Protein AF-W1XJA5-F1 (afdb_monomer_lite)

Organism: NCBI:txid408170

Secondary structure (DSSP, 8-state):
-HHHHTTT---HHHHHHHHHHHTHHHHHHHH-BTTB--EEEPPHHHHHHHHHHEEEETTEEEE---HHHHHHHHHHHHHHHHT--S-GGG-EEE----

pLDDT: mean 91.63, std 5.46, range [62.78, 98.0]

Radius of gyration: 16.29 Å; chains: 1; bounding box: 40×27×41 Å

InterPro domains:
  IPR001712 Type III secretion system FHIPEP [PF00771] (1-95)
  IPR001712 Type III secretion system FHIPEP [PTHR30161] (1-96)
  IPR042193 FHIPEP, domain 3 [G3DSA:1.10.8.540] (1-34)
  IPR042196 FHIPEP, domain 4 [G3DSA:3.40.50.12790] (36-98)

Structure (mmCIF, N/CA/C/O backbone):
data_AF-W1XJA5-F1
#
_entry.id   AF-W1XJA5-F1
#
loop_
_atom_site.group_PDB
_atom_site.id
_atom_site.type_symbol
_atom_site.label_atom_id
_atom_site.label_alt_id
_atom_site.label_comp_id
_atom_site.label_asym_id
_atom_site.label_entity_id
_atom_site.label_seq_id
_atom_site.pdbx_PDB_ins_code
_atom_site.Cartn_x
_atom_site.Cartn_y
_atom_site.Cartn_z
_atom_site.occupancy
_atom_site.B_iso_or_equiv
_atom_site.auth_seq_id
_atom_site.auth_comp_id
_atom_site.auth_asym_id
_atom_site.auth_atom_id
_atom_site.pdbx_PDB_model_num
ATOM 1 N N . ALA A 1 1 ? -1.159 -11.736 -16.896 1.00 92.69 1 ALA A N 1
ATOM 2 C CA . ALA A 1 1 ? -0.456 -10.553 -16.357 1.00 92.69 1 ALA A CA 1
ATOM 3 C C . ALA A 1 1 ? 1.047 -10.634 -16.603 1.00 92.69 1 ALA A C 1
ATOM 5 O O . ALA A 1 1 ? 1.539 -9.834 -17.380 1.00 92.69 1 ALA A O 1
ATOM 6 N N . LEU A 1 2 ? 1.755 -11.630 -16.053 1.00 95.00 2 LEU A N 1
ATOM 7 C CA . LEU A 1 2 ? 3.203 -11.792 -16.270 1.00 95.00 2 LEU A CA 1
ATOM 8 C C . LEU A 1 2 ? 3.600 -11.833 -17.753 1.00 95.00 2 LEU A C 1
ATOM 10 O O . LEU A 1 2 ? 4.396 -11.010 -18.179 1.00 95.00 2 LEU A O 1
ATOM 14 N N . ALA A 1 3 ? 2.979 -12.693 -18.566 1.00 96.81 3 ALA A N 1
ATOM 15 C CA . ALA A 1 3 ? 3.260 -12.751 -20.008 1.00 96.81 3 ALA A CA 1
ATOM 16 C C . ALA A 1 3 ? 2.971 -11.432 -20.760 1.00 96.81 3 ALA A C 1
ATOM 18 O O . ALA A 1 3 ? 3.562 -11.176 -21.802 1.00 96.81 3 ALA A O 1
ATOM 19 N N . LEU A 1 4 ? 2.068 -10.596 -20.234 1.00 96.75 4 LEU A N 1
ATOM 20 C CA . LEU A 1 4 ? 1.710 -9.306 -20.831 1.00 96.75 4 LEU A CA 1
ATOM 21 C C . LEU A 1 4 ? 2.731 -8.213 -20.483 1.00 96.75 4 LEU A C 1
ATOM 23 O O . LEU A 1 4 ? 3.066 -7.398 -21.339 1.00 96.75 4 LEU A O 1
ATOM 27 N N . TRP A 1 5 ? 3.200 -8.191 -19.232 1.00 97.00 5 TRP A N 1
ATOM 28 C CA . TRP A 1 5 ? 4.019 -7.103 -18.691 1.00 97.00 5 TRP A CA 1
ATOM 29 C C . TRP A 1 5 ? 5.516 -7.403 -18.664 1.00 97.00 5 TRP A C 1
ATOM 31 O O . TRP A 1 5 ? 6.299 -6.486 -18.858 1.00 97.00 5 TRP A O 1
ATOM 41 N N . SER A 1 6 ? 5.932 -8.663 -18.524 1.00 95.12 6 SER A N 1
ATOM 42 C CA . SER A 1 6 ? 7.351 -9.050 -18.463 1.00 95.12 6 SER A CA 1
ATOM 43 C C . SER A 1 6 ? 8.201 -8.591 -19.663 1.00 95.12 6 SER A C 1
ATOM 45 O O . SER A 1 6 ? 9.365 -8.269 -19.447 1.00 95.12 6 SER A O 1
ATOM 47 N N . PRO A 1 7 ? 7.686 -8.507 -20.910 1.00 96.81 7 PRO A N 1
ATOM 48 C CA . PRO A 1 7 ? 8.464 -7.947 -22.021 1.00 96.81 7 PRO A CA 1
ATOM 49 C C . PRO A 1 7 ? 8.613 -6.416 -21.984 1.00 96.81 7 PRO A C 1
ATOM 51 O O . PRO A 1 7 ? 9.436 -5.872 -22.717 1.00 96.81 7 PRO A O 1
ATOM 54 N N . ARG A 1 8 ? 7.778 -5.718 -21.202 1.00 96.00 8 ARG A N 1
ATOM 55 C CA . ARG A 1 8 ? 7.654 -4.248 -21.176 1.00 96.00 8 ARG A CA 1
ATOM 56 C C . ARG A 1 8 ? 8.253 -3.629 -19.919 1.00 96.00 8 ARG A C 1
ATOM 58 O O . ARG A 1 8 ? 8.800 -2.538 -20.000 1.00 96.00 8 ARG A O 1
ATOM 65 N N . GLU A 1 9 ? 8.143 -4.329 -18.796 1.00 93.75 9 GLU A N 1
ATOM 66 C CA . GLU A 1 9 ? 8.604 -3.886 -17.488 1.00 93.75 9 GLU A CA 1
ATOM 67 C C . GLU A 1 9 ? 9.775 -4.754 -17.023 1.00 93.75 9 GLU A C 1
ATOM 69 O O . GLU A 1 9 ? 9.690 -5.985 -17.021 1.00 93.75 9 GLU A O 1
ATOM 74 N N . LYS A 1 10 ? 10.875 -4.097 -16.650 1.00 89.69 10 LYS A N 1
ATOM 75 C CA . LYS A 1 10 ? 12.101 -4.741 -16.162 1.00 89.69 10 LYS A CA 1
ATOM 76 C C . LYS A 1 10 ? 12.268 -4.584 -14.657 1.00 89.69 10 LYS A C 1
ATOM 78 O O . LYS A 1 10 ? 12.966 -5.398 -14.055 1.00 89.69 10 LYS A O 1
ATOM 83 N N . ASP A 1 11 ? 11.654 -3.562 -14.067 1.00 88.62 11 ASP A N 1
ATOM 84 C CA . ASP A 1 11 ? 11.631 -3.387 -12.627 1.00 88.62 11 ASP A CA 1
ATOM 85 C C . ASP A 1 11 ? 10.686 -4.412 -11.987 1.00 88.62 11 ASP A C 1
ATOM 87 O O . ASP A 1 11 ? 9.508 -4.532 -12.335 1.00 88.62 11 ASP A O 1
ATOM 91 N N . ILE A 1 12 ? 11.221 -5.192 -11.050 1.00 90.19 12 ILE A N 1
ATOM 92 C CA . ILE A 1 12 ? 10.484 -6.303 -10.447 1.00 90.19 12 ILE A CA 1
ATOM 93 C C . ILE A 1 12 ? 9.336 -5.806 -9.564 1.00 90.19 12 ILE A C 1
ATOM 95 O O . ILE A 1 12 ? 8.306 -6.477 -9.488 1.00 90.19 12 ILE A O 1
ATOM 99 N N . ILE A 1 13 ? 9.492 -4.644 -8.922 1.00 89.12 13 ILE A N 1
ATOM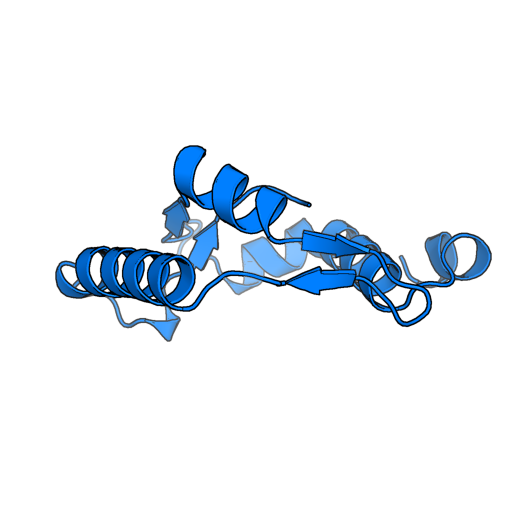 100 C CA . ILE A 1 13 ? 8.480 -4.071 -8.035 1.00 89.12 13 ILE A CA 1
ATOM 101 C C . ILE A 1 13 ? 7.294 -3.598 -8.875 1.00 89.12 13 ILE A C 1
ATOM 103 O O . ILE A 1 13 ? 6.166 -4.030 -8.634 1.00 89.12 13 ILE A O 1
ATOM 107 N N . THR A 1 14 ? 7.541 -2.831 -9.938 1.00 90.62 14 THR A N 1
ATOM 108 C CA . THR A 1 14 ? 6.488 -2.393 -10.867 1.00 90.62 14 THR A CA 1
ATOM 109 C C . THR A 1 14 ? 5.809 -3.578 -11.561 1.00 90.62 14 THR A C 1
ATOM 111 O O . THR A 1 14 ? 4.582 -3.607 -11.703 1.00 90.62 14 THR A O 1
ATOM 114 N N . LEU A 1 15 ? 6.563 -4.621 -11.935 1.00 94.25 15 LEU A N 1
ATOM 115 C CA . LEU A 1 15 ? 5.982 -5.838 -12.512 1.00 94.25 15 LEU A CA 1
ATOM 116 C C . LEU A 1 15 ? 5.019 -6.535 -11.536 1.00 94.25 15 LEU A C 1
ATOM 118 O O . LEU A 1 15 ? 3.950 -6.994 -11.954 1.00 94.25 15 LEU A O 1
ATOM 122 N N . VAL A 1 16 ? 5.374 -6.617 -10.249 1.00 95.00 16 VAL A N 1
ATOM 123 C CA . VAL A 1 16 ? 4.495 -7.173 -9.208 1.00 95.00 16 VAL A CA 1
ATOM 124 C C . VAL A 1 16 ? 3.224 -6.341 -9.076 1.00 95.00 16 VAL A C 1
ATOM 126 O O . VAL A 1 16 ? 2.139 -6.924 -9.025 1.00 95.00 16 VAL A O 1
ATOM 129 N N . GLU A 1 17 ? 3.317 -5.013 -9.119 1.00 94.44 17 GLU A N 1
ATOM 130 C CA . GLU A 1 17 ? 2.146 -4.136 -9.039 1.00 94.44 17 GLU A CA 1
ATOM 131 C C . GLU A 1 17 ? 1.193 -4.318 -10.228 1.00 94.44 17 GLU A C 1
ATOM 133 O O . GLU A 1 17 ? -0.024 -4.426 -10.043 1.00 94.44 17 GLU A O 1
ATOM 138 N N . HIS A 1 18 ? 1.714 -4.508 -11.442 1.00 95.94 18 HIS A N 1
ATOM 139 C CA . HIS A 1 18 ? 0.887 -4.879 -12.592 1.00 95.94 18 HIS A CA 1
ATOM 140 C C . HIS A 1 18 ? 0.172 -6.224 -12.413 1.00 95.94 18 HIS A C 1
ATOM 142 O O . HIS A 1 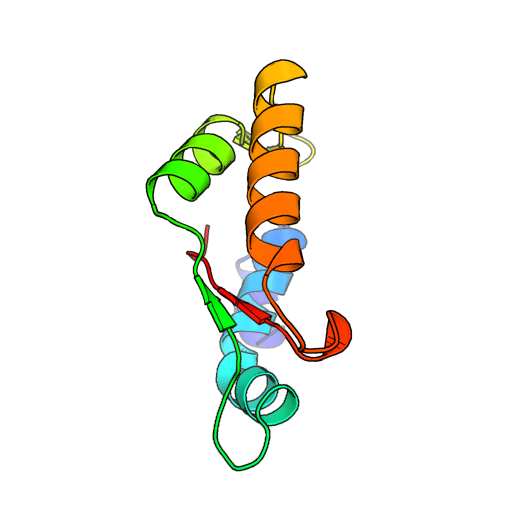18 ? -0.993 -6.381 -12.799 1.00 95.94 18 HIS A O 1
ATOM 148 N N . VAL A 1 19 ? 0.854 -7.219 -11.839 1.00 97.38 19 VAL A N 1
ATOM 149 C CA . VAL A 1 19 ? 0.247 -8.522 -11.536 1.00 97.38 19 VAL A CA 1
ATOM 150 C C . VAL A 1 19 ? -0.815 -8.385 -10.444 1.00 97.38 19 VAL A C 1
ATOM 152 O O . VAL A 1 19 ? -1.900 -8.948 -10.593 1.00 97.38 19 VAL A O 1
ATOM 155 N N . ARG A 1 20 ? -0.551 -7.601 -9.394 1.00 96.88 20 ARG A N 1
ATOM 156 C CA . ARG A 1 20 ? -1.487 -7.320 -8.298 1.00 96.88 20 ARG A CA 1
ATOM 157 C C . ARG A 1 20 ? -2.749 -6.628 -8.812 1.00 96.88 20 ARG A C 1
ATOM 159 O O . ARG A 1 20 ? -3.848 -7.070 -8.486 1.00 96.88 20 ARG A O 1
ATOM 166 N N . GLY A 1 21 ? -2.600 -5.644 -9.702 1.00 96.31 21 GLY A N 1
ATOM 167 C CA . GLY A 1 21 ? -3.714 -4.985 -10.387 1.00 96.31 21 GLY A CA 1
ATOM 168 C C . GLY A 1 21 ? -4.556 -5.958 -11.217 1.00 96.31 21 GLY A C 1
ATOM 169 O O . GLY A 1 21 ? -5.780 -5.990 -11.092 1.00 96.31 21 GLY A O 1
ATOM 170 N N . ALA A 1 22 ? -3.916 -6.838 -11.994 1.00 97.56 22 ALA A N 1
ATOM 171 C CA . ALA A 1 22 ? -4.625 -7.871 -12.755 1.00 97.56 22 ALA A CA 1
ATOM 172 C C . ALA A 1 22 ? -5.352 -8.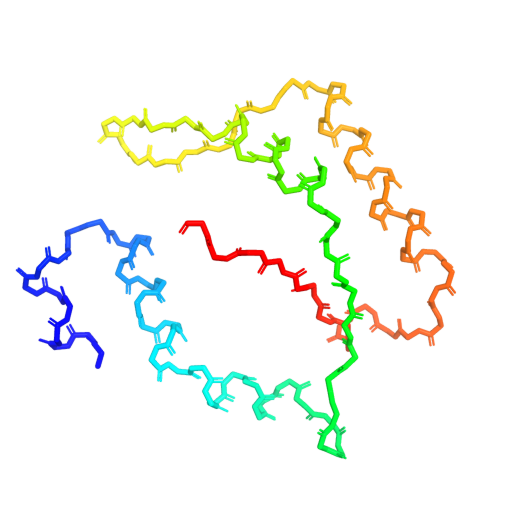900 -11.862 1.00 97.56 22 ALA A C 1
ATOM 174 O O . ALA A 1 22 ? -6.354 -9.480 -12.280 1.00 97.56 22 ALA A O 1
ATOM 175 N N . LEU A 1 23 ? -4.867 -9.120 -10.636 1.00 98.00 23 LEU A N 1
ATOM 176 C CA . LEU A 1 23 ? -5.493 -9.975 -9.625 1.00 98.00 23 LEU A CA 1
ATOM 177 C C . LEU A 1 23 ? -6.511 -9.233 -8.743 1.00 98.00 23 LEU A C 1
ATOM 179 O O . LEU A 1 23 ? -7.039 -9.842 -7.813 1.00 98.00 23 LEU A O 1
ATOM 183 N N . GLY A 1 24 ? -6.840 -7.968 -9.030 1.00 96.38 24 GLY A N 1
ATOM 184 C CA . GLY A 1 24 ? -7.683 -7.127 -8.172 1.00 96.38 24 GLY A CA 1
ATOM 185 C C . GLY A 1 24 ? -8.995 -7.792 -7.744 1.00 96.38 24 GLY A C 1
ATOM 186 O O . GLY A 1 24 ? -9.299 -7.842 -6.556 1.00 96.38 24 GLY A O 1
ATOM 187 N N . ARG A 1 25 ? -9.726 -8.426 -8.674 1.00 96.19 25 ARG A N 1
ATOM 188 C CA . ARG A 1 25 ? -10.967 -9.161 -8.351 1.00 96.19 25 ARG A CA 1
ATOM 189 C C . ARG A 1 25 ? -10.740 -10.296 -7.346 1.00 96.19 25 ARG A C 1
ATOM 191 O O . ARG A 1 25 ? -11.550 -10.483 -6.443 1.00 96.19 25 ARG A O 1
ATOM 198 N N . TYR A 1 26 ? -9.657 -11.052 -7.511 1.00 97.31 26 TYR A N 1
ATOM 199 C CA . TYR A 1 26 ? -9.304 -12.149 -6.612 1.00 97.31 26 TYR A CA 1
ATOM 200 C C . TYR A 1 26 ? -8.887 -11.628 -5.233 1.00 97.31 26 TYR A C 1
ATOM 202 O O . TYR A 1 26 ? -9.338 -12.160 -4.223 1.00 97.31 26 TYR A O 1
ATOM 210 N N . ILE A 1 27 ? -8.075 -10.568 -5.186 1.00 96.06 27 ILE A N 1
ATOM 211 C CA . ILE A 1 27 ? -7.627 -9.931 -3.942 1.00 96.06 27 ILE A CA 1
ATOM 212 C C . ILE A 1 27 ? -8.831 -9.393 -3.160 1.00 96.06 27 ILE A C 1
ATOM 214 O O . ILE A 1 27 ? -8.995 -9.755 -1.998 1.00 96.06 27 ILE A O 1
ATOM 218 N N . CYS A 1 28 ? -9.716 -8.621 -3.797 1.00 95.25 28 CYS A N 1
ATOM 219 C CA . CYS A 1 28 ? -10.921 -8.102 -3.146 1.00 95.25 28 CYS A CA 1
ATOM 220 C C . CYS A 1 28 ? -11.798 -9.230 -2.593 1.00 95.25 28 CYS A C 1
ATOM 222 O O . CYS A 1 28 ? -12.203 -9.172 -1.439 1.00 95.25 28 CYS A O 1
ATOM 224 N N . HIS A 1 29 ? -12.038 -10.289 -3.375 1.00 95.62 29 HIS A N 1
ATOM 225 C CA . HIS A 1 29 ? -12.821 -11.434 -2.907 1.00 95.62 29 HIS A CA 1
ATOM 226 C C . HIS A 1 29 ? -12.155 -12.148 -1.721 1.00 95.62 29 HIS A C 1
ATOM 228 O O . HIS A 1 29 ? -12.826 -12.508 -0.758 1.00 95.62 29 HIS A O 1
ATOM 234 N N . LYS A 1 30 ? -10.828 -12.328 -1.761 1.00 94.56 30 LYS A N 1
ATOM 235 C CA . LYS A 1 30 ? -10.058 -12.985 -0.696 1.00 94.56 30 LYS A CA 1
ATOM 236 C C . LYS A 1 30 ? -10.129 -12.237 0.640 1.00 94.56 30 LYS A C 1
ATOM 238 O O . LYS A 1 30 ? -10.096 -12.889 1.678 1.00 94.56 30 LYS A O 1
ATOM 243 N N . PHE A 1 31 ? -10.200 -10.907 0.609 1.00 93.50 31 PHE A N 1
ATOM 244 C CA . PHE A 1 31 ? -10.258 -10.063 1.808 1.00 93.50 31 PHE A CA 1
ATOM 245 C C . PHE A 1 31 ? -11.670 -9.579 2.165 1.00 93.50 31 PHE A C 1
ATOM 247 O O . PHE A 1 31 ? -11.847 -8.913 3.181 1.00 93.50 31 PHE A O 1
ATOM 254 N N . SER A 1 32 ? -12.677 -9.916 1.358 1.00 93.38 32 SER A N 1
ATOM 255 C CA . SER A 1 32 ? -14.073 -9.642 1.687 1.00 93.38 32 SER A CA 1
ATOM 256 C C . SER A 1 32 ? -14.640 -10.686 2.647 1.00 93.38 32 SER A C 1
ATOM 258 O O . SER A 1 32 ? -14.357 -11.878 2.526 1.00 93.38 32 SER A O 1
ATOM 260 N N . TYR A 1 33 ? -15.498 -10.248 3.562 1.00 89.62 33 TYR A N 1
ATOM 261 C CA . TYR A 1 33 ? -16.316 -11.107 4.409 1.00 89.62 33 TYR A CA 1
ATOM 262 C C . TYR A 1 33 ? -17.779 -10.696 4.251 1.00 89.62 33 TYR A C 1
ATOM 264 O O . TYR A 1 33 ? -18.113 -9.524 4.398 1.00 89.62 33 TYR A O 1
ATOM 272 N N . SER A 1 34 ? -18.648 -11.648 3.900 1.00 91.06 34 SER A N 1
ATOM 273 C CA . SER A 1 34 ? -20.068 -11.385 3.603 1.00 91.06 34 SER A CA 1
ATOM 274 C C . SER A 1 34 ? -20.299 -10.297 2.540 1.00 91.06 34 SER A C 1
ATOM 276 O O . SER A 1 34 ? -21.288 -9.575 2.588 1.00 91.06 34 SER A O 1
ATOM 278 N N . GLY A 1 35 ? -19.390 -10.187 1.565 1.00 91.44 35 GLY A N 1
ATOM 279 C CA . GLY A 1 35 ? -19.471 -9.189 0.493 1.00 91.44 35 GLY A CA 1
ATOM 280 C C . GLY A 1 35 ? -18.937 -7.800 0.859 1.00 91.44 35 GLY A C 1
ATOM 281 O O . GLY A 1 35 ? -18.963 -6.914 0.010 1.00 91.44 35 GLY A O 1
ATOM 282 N N . GLU A 1 36 ? -18.405 -7.613 2.069 1.00 92.75 36 GLU A N 1
ATOM 283 C CA . GLU A 1 36 ? -17.877 -6.333 2.551 1.00 92.75 36 GLU A CA 1
ATOM 284 C C . GLU A 1 36 ? -16.377 -6.420 2.859 1.00 92.75 36 GLU A C 1
ATOM 286 O O . GLU A 1 36 ? -15.874 -7.460 3.282 1.00 92.75 36 GLU A O 1
ATOM 291 N N . ILE A 1 37 ? -15.654 -5.312 2.676 1.00 93.06 37 ILE A N 1
ATOM 292 C CA . ILE A 1 37 ? -14.256 -5.164 3.102 1.00 93.06 37 ILE A CA 1
ATOM 293 C C . ILE A 1 37 ? -14.217 -4.102 4.193 1.00 93.06 37 ILE A C 1
ATOM 295 O O . ILE A 1 37 ? -14.615 -2.959 3.973 1.00 93.06 37 ILE A O 1
ATOM 299 N N . LYS A 1 38 ? -13.708 -4.473 5.368 1.00 92.19 38 LYS A N 1
ATOM 300 C CA . LYS A 1 38 ? -13.464 -3.526 6.455 1.00 92.19 38 LYS A CA 1
ATOM 301 C C . LYS A 1 38 ? -12.130 -2.844 6.205 1.00 92.19 38 LYS A C 1
ATOM 303 O O . LYS A 1 38 ? -11.087 -3.499 6.223 1.00 92.19 38 LYS A O 1
ATOM 308 N N . ALA A 1 39 ? -12.173 -1.543 5.951 1.00 92.69 39 ALA A N 1
ATOM 309 C CA . ALA A 1 39 ? -10.996 -0.791 5.565 1.00 92.69 39 ALA A CA 1
ATOM 310 C C . ALA A 1 39 ? -10.803 0.485 6.382 1.00 92.69 39 ALA A C 1
ATOM 312 O O . ALA A 1 39 ? -11.767 1.149 6.758 1.00 92.69 39 ALA A O 1
ATOM 313 N N . ILE A 1 40 ? -9.537 0.838 6.590 1.00 92.44 40 ILE A N 1
ATOM 314 C CA . ILE A 1 40 ? -9.102 2.175 6.988 1.00 92.44 40 ILE A CA 1
ATOM 315 C C . ILE A 1 40 ? -8.516 2.828 5.744 1.00 92.44 40 ILE A C 1
ATOM 317 O O . ILE A 1 40 ? -7.641 2.259 5.092 1.00 92.44 40 ILE A O 1
ATOM 321 N N . VAL A 1 41 ? -9.008 4.015 5.413 1.00 93.62 41 VAL A N 1
ATOM 322 C CA . VAL A 1 41 ? -8.525 4.788 4.269 1.00 93.62 41 VAL A CA 1
ATOM 323 C C . VAL A 1 41 ? -7.418 5.721 4.743 1.00 93.62 41 VAL A C 1
ATOM 325 O O . VAL A 1 41 ? -7.585 6.421 5.743 1.00 93.62 41 VAL A O 1
ATOM 328 N N . ILE A 1 42 ? -6.287 5.709 4.044 1.00 94.62 42 ILE A N 1
ATOM 329 C CA . ILE A 1 42 ? -5.181 6.631 4.290 1.00 94.62 42 ILE A CA 1
ATOM 330 C C . ILE A 1 42 ? -5.608 8.011 3.788 1.00 94.62 42 ILE A C 1
ATOM 332 O O . ILE A 1 42 ? -6.140 8.143 2.687 1.00 94.62 42 ILE A O 1
ATOM 336 N N . SER A 1 43 ? -5.431 9.038 4.618 1.00 94.38 43 SER A N 1
ATOM 337 C CA . SER A 1 43 ? -5.802 10.392 4.220 1.00 94.38 43 SER A CA 1
ATOM 338 C C . SER A 1 43 ? -4.842 10.916 3.141 1.00 94.38 43 SER A C 1
ATOM 340 O O . SER A 1 43 ? -3.653 10.575 3.183 1.00 94.38 43 SER A O 1
ATOM 342 N N . PRO A 1 44 ? -5.310 11.756 2.199 1.00 94.38 44 PRO A N 1
ATOM 343 C CA . PRO A 1 44 ? -4.463 12.299 1.135 1.00 94.38 44 PRO A CA 1
ATOM 344 C C . PRO A 1 44 ? -3.193 12.973 1.664 1.00 94.38 44 PRO A C 1
ATOM 346 O O . PRO A 1 44 ? -2.124 12.822 1.087 1.00 94.38 44 PRO A O 1
ATOM 349 N N . GLU A 1 45 ? -3.280 13.642 2.814 1.00 94.00 45 GLU A N 1
ATOM 350 C CA . GLU A 1 45 ? -2.146 14.324 3.437 1.00 94.00 45 GLU A CA 1
ATOM 351 C C . GLU A 1 45 ? -1.054 13.341 3.879 1.00 94.00 45 GLU A C 1
ATOM 353 O O . GLU A 1 45 ? 0.132 13.639 3.766 1.00 94.00 45 GLU A O 1
ATOM 358 N N . ILE A 1 46 ? -1.428 12.160 4.383 1.00 93.62 46 ILE A N 1
ATOM 359 C CA . ILE A 1 46 ? -0.457 11.118 4.743 1.00 93.62 46 ILE A CA 1
ATOM 360 C C . ILE A 1 46 ? 0.135 10.483 3.485 1.00 93.62 46 ILE A C 1
ATOM 362 O O . ILE A 1 46 ? 1.335 10.213 3.450 1.00 93.62 46 ILE A O 1
ATOM 366 N N . GLU A 1 47 ? -0.674 10.274 2.446 1.00 94.19 47 GLU A N 1
ATOM 367 C CA . GLU A 1 47 ? -0.185 9.751 1.168 1.00 94.19 47 GLU A CA 1
ATOM 368 C C . GLU A 1 47 ? 0.832 10.686 0.517 1.00 94.19 47 GLU A C 1
ATOM 370 O O . GLU A 1 47 ? 1.884 10.221 0.079 1.00 94.19 47 GLU A O 1
ATOM 375 N N . ASP A 1 48 ? 0.548 11.989 0.487 1.00 93.69 48 ASP A N 1
ATOM 376 C CA . ASP A 1 48 ? 1.436 12.999 -0.085 1.00 93.69 48 ASP A CA 1
ATOM 377 C C . ASP A 1 48 ? 2.779 13.019 0.644 1.00 93.69 48 ASP A C 1
ATOM 379 O O . ASP A 1 48 ? 3.825 12.997 0.005 1.00 93.69 48 ASP A O 1
ATOM 383 N N . ARG A 1 49 ? 2.775 12.926 1.976 1.00 93.06 49 ARG A N 1
ATOM 384 C CA . ARG A 1 49 ? 4.018 12.872 2.759 1.00 93.06 49 ARG A CA 1
ATOM 385 C C . ARG A 1 49 ? 4.832 11.613 2.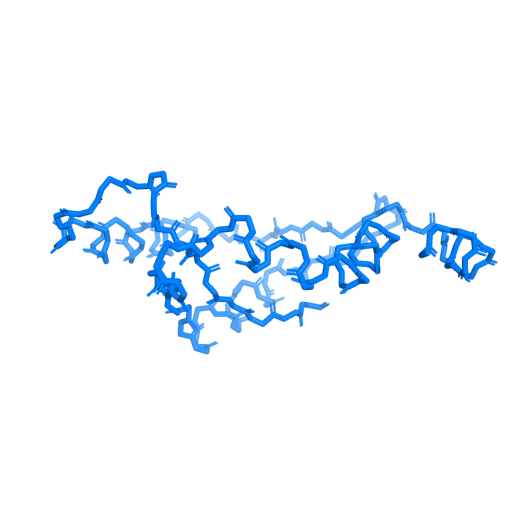513 1.00 93.06 49 ARG A C 1
ATOM 387 O O . ARG A 1 49 ? 6.051 11.683 2.388 1.00 93.06 49 ARG A O 1
ATOM 394 N N . ILE A 1 50 ? 4.172 10.458 2.417 1.00 93.19 50 ILE A N 1
ATOM 395 C CA . ILE A 1 50 ? 4.854 9.217 2.037 1.00 93.19 50 ILE A CA 1
ATOM 396 C C . ILE A 1 50 ? 5.449 9.378 0.634 1.00 93.19 50 ILE A C 1
ATOM 398 O O . ILE A 1 50 ? 6.615 9.040 0.437 1.00 93.19 50 ILE A O 1
ATOM 402 N N . ARG A 1 51 ? 4.687 9.939 -0.316 1.00 92.56 51 ARG A N 1
ATOM 403 C CA . ARG A 1 51 ? 5.116 10.173 -1.702 1.00 92.56 51 ARG A CA 1
ATOM 404 C C . ARG A 1 51 ? 6.308 11.126 -1.783 1.00 92.56 51 ARG A C 1
ATOM 406 O O . ARG A 1 51 ? 7.264 10.828 -2.494 1.00 92.56 51 ARG A O 1
ATOM 413 N N . ASP A 1 52 ? 6.305 12.199 -1.003 1.00 93.06 52 ASP A N 1
ATOM 414 C CA . ASP A 1 52 ? 7.401 13.168 -0.913 1.00 93.06 52 ASP A CA 1
ATOM 415 C C . ASP A 1 52 ? 8.670 12.573 -0.296 1.00 93.06 52 ASP A C 1
ATOM 417 O O . ASP A 1 52 ? 9.767 13.085 -0.532 1.00 93.06 52 ASP A O 1
ATOM 421 N N . GLY A 1 53 ? 8.555 11.471 0.447 1.00 92.81 53 GLY A N 1
ATOM 422 C CA . GLY A 1 53 ? 9.680 10.672 0.925 1.00 92.81 53 GLY A CA 1
ATOM 423 C C . GLY A 1 53 ? 10.230 9.690 -0.113 1.00 92.81 53 GLY A C 1
ATOM 424 O O . GLY A 1 53 ? 11.339 9.186 0.050 1.00 92.81 53 GLY A O 1
ATOM 425 N N . VAL A 1 54 ? 9.508 9.400 -1.196 1.00 92.00 54 VAL A N 1
ATOM 426 C CA . VAL A 1 54 ? 9.943 8.415 -2.195 1.00 92.00 54 VAL A CA 1
ATOM 427 C C . VAL A 1 54 ? 11.127 8.954 -3.006 1.00 92.00 54 VAL A C 1
ATOM 429 O O . VAL A 1 54 ? 11.094 10.059 -3.552 1.00 92.00 54 VAL A O 1
ATOM 432 N N . ARG A 1 55 ? 12.211 8.177 -3.093 1.00 91.06 55 ARG A N 1
ATOM 433 C CA . ARG A 1 55 ? 13.429 8.529 -3.836 1.00 91.06 55 ARG A CA 1
ATOM 434 C C . ARG A 1 55 ? 13.730 7.466 -4.896 1.00 91.06 55 ARG A C 1
ATOM 436 O O . ARG A 1 55 ? 14.010 6.320 -4.537 1.00 91.06 55 ARG A O 1
ATOM 443 N N . PRO A 1 56 ? 13.701 7.818 -6.194 1.00 84.50 56 PRO A N 1
ATOM 444 C CA . PRO A 1 56 ? 14.171 6.926 -7.244 1.00 84.50 56 PRO A CA 1
ATOM 445 C C . PRO A 1 56 ? 15.703 6.876 -7.249 1.00 84.50 56 PRO A C 1
ATOM 447 O O . PRO A 1 56 ? 16.371 7.909 -7.189 1.00 84.50 56 PRO A O 1
ATOM 450 N N . THR A 1 57 ? 16.271 5.676 -7.359 1.00 82.88 57 THR A N 1
ATOM 451 C CA . THR A 1 57 ? 17.714 5.472 -7.565 1.00 82.88 57 THR A CA 1
ATOM 452 C C . THR A 1 57 ? 17.991 4.415 -8.621 1.00 82.88 57 THR A C 1
ATOM 454 O O . THR A 1 57 ? 17.093 3.696 -9.049 1.00 82.88 57 THR A O 1
ATOM 457 N N . ALA A 1 58 ? 19.261 4.273 -9.010 1.00 77.19 58 ALA A N 1
ATOM 458 C CA . ALA A 1 58 ? 19.700 3.230 -9.935 1.00 77.19 58 ALA A CA 1
ATOM 459 C C . ALA A 1 58 ? 19.426 1.796 -9.428 1.00 77.19 58 ALA A C 1
ATOM 461 O O . ALA A 1 58 ? 19.344 0.880 -10.240 1.00 77.19 58 ALA A O 1
ATOM 462 N N . GLY A 1 59 ? 19.293 1.600 -8.109 1.00 76.06 59 GLY A N 1
ATOM 463 C CA . GLY A 1 59 ? 18.991 0.304 -7.487 1.00 76.06 59 GLY A CA 1
ATOM 464 C C . GLY A 1 59 ? 17.507 0.071 -7.192 1.00 76.06 59 GLY A C 1
ATOM 465 O O . GLY A 1 59 ? 17.175 -0.948 -6.593 1.00 76.06 59 GLY A O 1
ATOM 466 N N . GLY A 1 60 ? 16.634 1.007 -7.575 1.00 75.19 60 GLY A N 1
ATOM 467 C CA . GLY A 1 60 ? 15.201 0.964 -7.298 1.00 75.19 60 GLY A CA 1
ATOM 468 C C . GLY A 1 60 ? 14.708 2.161 -6.488 1.00 75.19 60 GLY A C 1
ATOM 469 O O . GLY A 1 60 ? 15.455 3.087 -6.149 1.00 75.19 60 GLY A O 1
ATOM 470 N N . THR A 1 61 ? 13.415 2.135 -6.198 1.00 83.69 61 THR A N 1
ATOM 471 C CA . THR A 1 61 ? 12.704 3.184 -5.469 1.00 83.69 61 THR A CA 1
ATOM 472 C C . THR A 1 61 ? 12.622 2.827 -3.987 1.00 83.69 61 THR A C 1
ATOM 474 O O . THR A 1 61 ? 12.215 1.718 -3.646 1.00 83.69 61 THR A O 1
ATOM 477 N N . PHE A 1 62 ? 12.986 3.754 -3.097 1.00 88.62 62 PHE A N 1
ATOM 478 C CA . PHE A 1 62 ? 12.891 3.547 -1.647 1.00 88.62 62 PHE A CA 1
ATOM 479 C C . PHE A 1 62 ? 12.266 4.746 -0.930 1.00 88.62 62 PHE A C 1
ATOM 481 O O . PHE A 1 62 ? 12.195 5.847 -1.475 1.00 88.62 62 PHE A O 1
ATOM 488 N N . LEU A 1 63 ? 11.804 4.518 0.301 1.00 91.38 63 LEU A N 1
ATOM 489 C CA . LEU A 1 63 ? 11.208 5.540 1.155 1.00 91.38 63 LEU A CA 1
ATOM 490 C C . LEU A 1 63 ? 12.283 6.180 2.043 1.00 91.38 63 LEU A C 1
ATOM 492 O O . LEU A 1 63 ? 12.927 5.491 2.831 1.00 91.38 63 LEU A O 1
ATOM 496 N N . ASN A 1 64 ? 12.457 7.491 1.916 1.00 93.44 64 ASN A N 1
ATOM 497 C CA . ASN A 1 64 ? 13.386 8.308 2.685 1.00 93.44 64 ASN A CA 1
ATOM 498 C C . ASN A 1 64 ? 12.630 9.405 3.441 1.00 93.44 64 ASN A C 1
ATOM 500 O O . ASN A 1 64 ? 12.475 10.520 2.943 1.00 93.44 64 ASN A O 1
ATOM 504 N N . LEU A 1 65 ? 12.175 9.063 4.641 1.00 94.12 65 LEU A N 1
ATOM 505 C CA . LEU A 1 65 ? 11.564 9.989 5.590 1.00 94.12 65 LEU A CA 1
ATOM 506 C C . LEU A 1 65 ? 12.571 10.306 6.692 1.00 94.12 65 LEU A C 1
ATOM 508 O O . LEU A 1 65 ? 13.364 9.437 7.070 1.00 94.12 65 LEU A O 1
ATOM 512 N N . ASP A 1 66 ? 12.535 11.524 7.228 1.00 93.75 66 ASP A N 1
ATOM 513 C CA . ASP A 1 66 ? 13.259 11.787 8.467 1.00 93.75 66 ASP A CA 1
ATOM 514 C C . ASP A 1 66 ? 12.590 11.071 9.657 1.00 93.75 66 ASP A C 1
ATOM 516 O O . ASP A 1 66 ? 11.451 10.597 9.580 1.00 93.75 66 ASP A O 1
ATOM 520 N N . ALA A 1 67 ? 13.322 10.952 10.766 1.00 95.31 67 ALA A N 1
ATOM 521 C CA . ALA A 1 67 ? 12.841 10.222 11.936 1.00 95.31 67 ALA A CA 1
ATOM 522 C C . ALA A 1 67 ? 11.543 10.816 12.510 1.00 95.31 67 ALA A C 1
ATOM 524 O O . ALA A 1 67 ? 10.659 10.066 12.915 1.00 95.31 67 ALA A O 1
ATOM 525 N N . SER A 1 68 ? 11.408 12.146 12.500 1.00 95.38 68 SER A N 1
ATOM 526 C CA . SER A 1 68 ? 10.238 12.829 13.052 1.00 95.38 68 SER A CA 1
ATOM 527 C C . SER A 1 68 ? 8.986 12.586 12.209 1.00 95.38 68 SER A C 1
ATOM 529 O O . SER A 1 68 ? 7.904 12.350 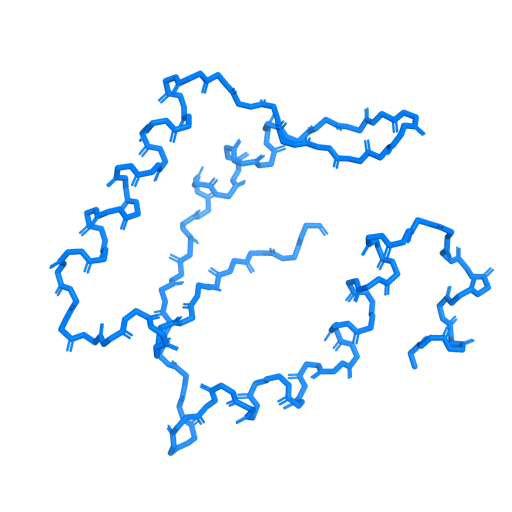12.750 1.00 95.38 68 SER A O 1
ATOM 531 N N . GLU A 1 69 ? 9.129 12.560 10.883 1.00 94.12 69 GLU A N 1
ATOM 532 C CA . GLU A 1 69 ? 8.033 12.246 9.973 1.00 94.12 69 GLU A CA 1
ATOM 533 C C . GLU A 1 69 ? 7.602 10.788 10.091 1.00 94.12 69 GLU A C 1
ATOM 535 O O . GLU A 1 69 ? 6.405 10.501 10.163 1.00 94.12 69 GLU A O 1
ATOM 540 N N . ALA A 1 70 ? 8.566 9.867 10.154 1.00 94.94 70 ALA A N 1
ATOM 541 C CA . ALA A 1 70 ? 8.281 8.451 10.334 1.00 94.94 70 ALA A CA 1
ATOM 542 C C . ALA A 1 70 ? 7.550 8.188 11.662 1.00 94.94 70 ALA A C 1
ATOM 544 O O . ALA A 1 70 ? 6.536 7.487 11.672 1.00 94.94 70 ALA A O 1
ATOM 545 N N . GLU A 1 71 ? 8.018 8.777 12.767 1.00 96.38 71 GLU A N 1
ATOM 546 C CA . GLU A 1 71 ? 7.391 8.637 14.086 1.00 96.38 71 GLU A CA 1
ATOM 547 C C . GLU A 1 71 ? 5.953 9.146 14.094 1.00 96.38 71 GLU A C 1
ATOM 549 O O . GLU A 1 71 ? 5.047 8.427 14.515 1.00 96.38 71 GLU A O 1
ATOM 554 N N . MET A 1 72 ? 5.708 10.340 13.560 1.00 95.44 72 MET A N 1
ATOM 555 C CA . ME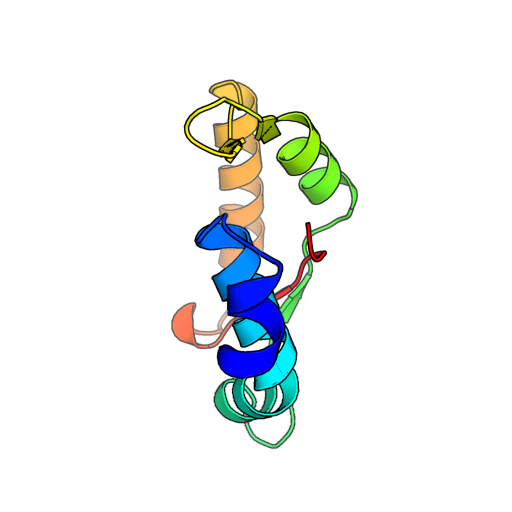T A 1 72 ? 4.364 10.905 13.580 1.00 95.44 72 MET A CA 1
ATOM 556 C C . MET A 1 72 ? 3.403 10.168 12.621 1.00 95.44 72 MET A C 1
ATOM 558 O O . MET A 1 72 ? 2.225 10.023 12.949 1.00 95.44 72 MET A O 1
ATOM 562 N N . ILE A 1 73 ? 3.869 9.610 11.492 1.00 94.25 73 ILE A N 1
ATOM 563 C CA . ILE A 1 73 ? 3.034 8.726 10.657 1.00 94.25 73 ILE A CA 1
ATOM 564 C C . ILE A 1 73 ? 2.664 7.467 11.452 1.00 94.25 73 ILE A C 1
ATOM 566 O O . ILE A 1 73 ? 1.495 7.079 11.487 1.00 94.25 73 ILE A O 1
ATOM 570 N N . LEU A 1 74 ? 3.635 6.845 12.128 1.00 94.25 74 LEU A N 1
ATOM 571 C CA . LEU A 1 74 ? 3.398 5.659 12.952 1.00 94.25 74 LEU A CA 1
ATOM 572 C C . LEU A 1 74 ? 2.430 5.938 14.105 1.00 94.25 74 LEU A C 1
ATOM 574 O O . LEU A 1 74 ? 1.568 5.105 14.386 1.00 94.25 74 LEU A O 1
ATOM 578 N N . ASP A 1 75 ? 2.533 7.093 14.757 1.00 95.12 75 ASP A N 1
ATOM 579 C CA . ASP A 1 75 ? 1.634 7.471 15.846 1.00 95.12 75 ASP A CA 1
ATOM 580 C C . ASP A 1 75 ? 0.204 7.717 15.357 1.00 95.12 75 ASP A C 1
ATOM 582 O O . ASP A 1 75 ? -0.742 7.269 16.009 1.00 95.12 75 ASP A O 1
ATOM 586 N N . ASN A 1 76 ? 0.030 8.292 14.162 1.00 92.81 76 ASN A N 1
ATOM 587 C CA . ASN A 1 76 ? -1.283 8.399 13.524 1.00 92.81 76 ASN A CA 1
ATOM 588 C C . ASN A 1 76 ? -1.902 7.016 13.261 1.00 92.81 76 ASN A C 1
ATOM 590 O O . ASN A 1 76 ? -3.080 6.804 13.558 1.00 92.81 76 ASN A O 1
ATOM 594 N N . PHE A 1 77 ? -1.115 6.049 12.772 1.00 91.00 77 PHE A N 1
ATOM 595 C CA . PHE A 1 77 ? -1.587 4.670 12.599 1.00 91.00 77 PHE A CA 1
ATOM 596 C C . PHE A 1 77 ? -1.950 4.010 13.934 1.00 91.00 77 PHE A C 1
ATOM 598 O O . PHE A 1 77 ? -3.007 3.388 14.035 1.00 91.00 77 PHE A O 1
ATOM 605 N N . LYS A 1 78 ? -1.119 4.156 14.975 1.00 91.56 78 LYS A N 1
ATOM 606 C CA . LYS A 1 78 ? -1.415 3.608 16.311 1.00 91.56 78 LYS A CA 1
ATOM 607 C C . LYS A 1 78 ? -2.707 4.188 16.875 1.00 91.56 78 LYS A C 1
ATOM 609 O O . LYS A 1 78 ? -3.534 3.433 17.384 1.00 91.56 78 LYS A O 1
ATOM 614 N N . LEU A 1 79 ? -2.892 5.503 16.764 1.00 91.50 79 LEU A N 1
ATOM 615 C CA . LEU A 1 79 ? -4.090 6.180 17.245 1.00 91.50 79 LEU A CA 1
ATOM 616 C C . LEU A 1 79 ? -5.333 5.669 16.509 1.00 91.50 79 LEU A C 1
ATOM 618 O O . LEU A 1 79 ? -6.290 5.252 17.162 1.00 91.50 79 LEU A O 1
ATOM 622 N N . ALA A 1 80 ? -5.285 5.613 15.174 1.00 88.69 80 ALA A N 1
ATOM 623 C CA . ALA A 1 80 ? -6.383 5.111 14.352 1.00 88.69 80 ALA A CA 1
ATOM 624 C C . ALA A 1 80 ? -6.740 3.651 14.680 1.00 88.69 80 ALA A C 1
ATOM 626 O O . ALA A 1 80 ? -7.918 3.309 14.750 1.00 88.69 80 ALA A O 1
ATOM 627 N N . LEU A 1 81 ? -5.741 2.800 14.929 1.00 88.62 81 LEU A N 1
ATOM 628 C CA . LEU A 1 81 ? -5.950 1.389 15.263 1.00 88.62 81 LEU A CA 1
ATOM 629 C C . LEU A 1 81 ? -6.427 1.171 16.708 1.00 88.62 81 LEU A C 1
ATOM 631 O O . LEU A 1 81 ? -7.165 0.222 16.959 1.00 88.62 81 LEU A O 1
ATOM 635 N N . SER A 1 82 ? -6.051 2.037 17.655 1.00 88.31 82 SER A N 1
ATOM 636 C CA . SER A 1 82 ? -6.390 1.879 19.080 1.00 88.31 82 SER A CA 1
ATOM 637 C C . SER A 1 82 ? -7.893 1.943 19.377 1.00 88.31 82 SER A C 1
ATOM 639 O O . SER A 1 82 ? -8.363 1.314 20.322 1.00 88.31 82 SER A O 1
ATOM 641 N N . GLY A 1 83 ? -8.656 2.669 18.555 1.00 81.44 83 GLY A N 1
ATOM 642 C CA . GLY A 1 83 ? -10.107 2.805 18.695 1.00 81.44 83 GLY A CA 1
ATOM 643 C C . GLY A 1 83 ? -10.913 1.664 18.070 1.00 81.44 83 GLY A C 1
ATOM 644 O O . GLY A 1 83 ? -12.143 1.700 18.104 1.00 81.44 83 GLY A O 1
ATOM 645 N N . ILE A 1 84 ? -10.254 0.668 17.469 1.00 86.88 84 ILE A N 1
ATOM 646 C CA . ILE A 1 84 ? -10.914 -0.344 16.646 1.00 86.88 84 ILE A CA 1
ATOM 647 C C . ILE A 1 84 ? -10.956 -1.686 17.379 1.00 86.88 84 ILE A C 1
ATOM 649 O O . ILE A 1 84 ? -9.934 -2.311 17.639 1.00 86.88 84 ILE A O 1
ATOM 653 N N . ASN A 1 85 ? -12.167 -2.189 17.637 1.00 86.12 85 ASN A N 1
ATOM 654 C CA . ASN A 1 85 ? -12.388 -3.512 18.234 1.00 86.12 85 ASN A CA 1
ATOM 655 C C . ASN A 1 85 ? -12.454 -4.641 17.180 1.00 86.12 85 ASN A C 1
ATOM 657 O O . ASN A 1 85 ? -13.246 -5.577 17.289 1.00 86.12 85 ASN A O 1
ATOM 661 N N . ILE A 1 86 ? -11.668 -4.517 16.108 1.00 85.44 86 ILE A N 1
ATOM 662 C CA . ILE A 1 86 ? -11.544 -5.499 15.024 1.00 85.44 86 ILE A CA 1
ATOM 663 C C . ILE A 1 86 ? -10.109 -6.033 15.076 1.00 85.44 86 ILE A C 1
ATOM 665 O O . ILE A 1 86 ? -9.179 -5.228 15.167 1.00 85.44 86 ILE A O 1
ATOM 669 N N . PRO A 1 87 ? -9.888 -7.358 15.009 1.00 86.25 87 PRO A N 1
ATOM 670 C CA . PRO A 1 87 ? -8.539 -7.900 14.926 1.00 86.25 87 PRO A CA 1
ATOM 671 C C . PRO A 1 87 ? -7.782 -7.280 13.746 1.00 86.25 87 PRO A C 1
ATOM 673 O O . PRO A 1 87 ? -8.299 -7.253 12.635 1.00 86.25 87 PRO A O 1
ATOM 676 N N . ILE A 1 88 ? -6.540 -6.834 13.962 1.00 83.31 88 ILE A N 1
ATOM 677 C CA . ILE A 1 88 ? -5.733 -6.138 12.936 1.00 83.31 88 ILE A CA 1
ATOM 678 C C . ILE A 1 88 ? -5.647 -6.938 11.625 1.00 83.31 88 ILE A C 1
ATOM 680 O O . ILE A 1 88 ? -5.695 -6.361 10.545 1.00 83.31 88 ILE A O 1
ATOM 684 N N . LYS A 1 89 ? -5.583 -8.273 11.708 1.00 85.44 89 LYS A N 1
ATOM 685 C CA . LYS A 1 89 ? -5.553 -9.177 10.543 1.00 85.44 89 LYS A CA 1
ATOM 686 C C . LYS A 1 89 ? -6.802 -9.110 9.646 1.00 85.44 89 LYS A C 1
ATOM 688 O O . LYS A 1 89 ? -6.740 -9.568 8.510 1.00 85.44 89 LYS A O 1
ATOM 693 N N . ASP A 1 90 ? -7.903 -8.568 10.160 1.00 86.94 90 ASP A N 1
ATOM 694 C CA . ASP A 1 90 ? -9.194 -8.453 9.478 1.00 86.94 90 ASP A CA 1
ATOM 695 C C . ASP A 1 90 ? -9.453 -7.010 8.988 1.00 86.94 90 ASP A C 1
ATOM 697 O O . ASP A 1 90 ? -10.551 -6.703 8.521 1.00 86.94 90 ASP A O 1
ATOM 701 N N . ILE A 1 91 ? -8.459 -6.116 9.104 1.00 89.44 91 ILE A N 1
ATOM 702 C CA . ILE A 1 91 ? -8.511 -4.727 8.634 1.00 89.44 91 ILE A CA 1
ATOM 703 C C . ILE A 1 91 ? -7.607 -4.571 7.409 1.00 89.44 91 ILE A C 1
ATOM 705 O O . ILE A 1 91 ? -6.442 -4.968 7.423 1.00 89.44 91 ILE A O 1
ATOM 709 N N . ILE A 1 92 ? -8.129 -3.931 6.364 1.00 92.81 92 ILE A N 1
ATOM 710 C CA . ILE A 1 92 ? -7.362 -3.549 5.175 1.00 92.81 92 ILE A CA 1
ATOM 711 C C . ILE A 1 92 ? -7.023 -2.058 5.228 1.00 92.81 92 ILE A C 1
ATOM 713 O O . ILE A 1 92 ? -7.885 -1.232 5.507 1.00 92.81 92 ILE A O 1
ATOM 717 N N . LEU A 1 93 ? -5.776 -1.697 4.927 1.00 92.81 93 LEU A N 1
ATOM 718 C CA . LEU A 1 93 ? -5.415 -0.307 4.646 1.00 92.81 93 LEU A CA 1
ATOM 719 C C . LEU A 1 93 ? -5.639 -0.031 3.158 1.00 92.81 93 LEU A C 1
ATOM 721 O O . LEU A 1 93 ? -5.129 -0.762 2.308 1.00 92.81 93 LEU A O 1
ATOM 725 N N . LEU A 1 94 ? -6.411 1.007 2.847 1.00 94.62 94 LEU A N 1
ATOM 726 C CA . LEU A 1 94 ? -6.654 1.465 1.484 1.00 94.62 94 LEU A CA 1
ATOM 727 C C . LEU A 1 94 ? -5.940 2.792 1.256 1.00 94.62 94 LEU A C 1
ATOM 729 O O . LEU A 1 94 ? -6.154 3.739 2.006 1.00 94.62 94 LEU A O 1
ATOM 733 N N . GLY A 1 95 ? -5.140 2.852 0.198 1.00 93.88 95 GLY A N 1
ATOM 734 C CA . GLY A 1 95 ? -4.499 4.075 -0.269 1.00 93.88 95 GLY A CA 1
ATOM 735 C C . GLY A 1 95 ? -4.345 4.084 -1.787 1.00 93.88 95 GLY A C 1
ATOM 736 O O . GLY A 1 95 ? -4.730 3.122 -2.466 1.00 93.88 95 GLY A O 1
ATOM 737 N N . SER A 1 96 ? -3.803 5.176 -2.316 1.00 90.75 96 SER A N 1
ATOM 738 C CA . SER A 1 96 ? -3.557 5.351 -3.744 1.00 90.75 96 SER A CA 1
ATOM 739 C C . SER A 1 96 ? -2.539 4.351 -4.297 1.00 90.75 96 SER A C 1
ATOM 741 O O . SER A 1 96 ? -1.648 3.851 -3.609 1.00 90.75 96 SER A O 1
ATOM 743 N N . VAL A 1 97 ? -2.704 4.031 -5.581 1.00 84.25 97 VAL A N 1
ATOM 744 C CA . VAL A 1 97 ? -1.673 3.329 -6.348 1.00 84.25 97 VAL A CA 1
ATOM 745 C C . VAL A 1 97 ? -0.591 4.359 -6.665 1.00 84.25 97 VAL A C 1
ATOM 747 O O . VAL A 1 97 ? -0.908 5.399 -7.243 1.00 84.25 97 VAL A O 1
ATOM 750 N N . ALA A 1 98 ? 0.637 4.082 -6.226 1.00 62.78 98 ALA A N 1
ATOM 751 C CA . ALA A 1 98 ? 1.813 4.910 -6.488 1.00 62.78 98 ALA A CA 1
ATOM 752 C C . ALA A 1 98 ? 2.301 4.775 -7.937 1.00 62.78 98 ALA A C 1
ATOM 754 O O . ALA A 1 98 ? 2.150 3.670 -8.511 1.00 62.78 98 ALA A O 1
#

Sequence (98 aa):
ALALWSPREKDIITLVEHVRGALGRYICHKFSYSGEIKAIVISPEIEDRIRDGVRPTAGGTFLNLDASEAEMILDNFKLALSGINIPIKDIILLGSVA

Foldseek 3Di:
DCVVCVVPDDDPVVSVVVVCVVCVVVVQVVLDDPNDAAEDEDDVVLVVLQVVQWDQDPVGIDGHDDPVNVVVSVVVVVVVVVPDPDPPVSYYYDYDDD